Protein AF-A0A4Q4WI84-F1 (afdb_monomer)

Structure (mmCIF, N/CA/C/O backbone):
data_AF-A0A4Q4WI84-F1
#
_entry.id   AF-A0A4Q4WI84-F1
#
loop_
_atom_site.group_PDB
_atom_site.id
_atom_site.type_symbol
_atom_site.label_atom_id
_atom_site.label_alt_id
_atom_site.label_comp_id
_atom_site.label_asym_id
_atom_site.label_entity_id
_atom_site.label_seq_id
_atom_site.pdbx_PDB_ins_code
_atom_site.Cartn_x
_atom_site.Cartn_y
_atom_site.Cartn_z
_atom_site.occupancy
_atom_site.B_iso_or_equiv
_atom_site.auth_seq_id
_atom_site.auth_comp_id
_atom_site.auth_asym_id
_atom_site.auth_atom_id
_atom_site.pdbx_PDB_model_num
ATOM 1 N N . MET A 1 1 ? 31.271 8.201 22.911 1.00 42.41 1 MET A N 1
ATOM 2 C CA . MET A 1 1 ? 29.924 7.596 22.942 1.00 42.41 1 MET A CA 1
ATOM 3 C C . MET A 1 1 ? 28.947 8.709 22.610 1.00 42.41 1 MET A C 1
ATOM 5 O O . MET A 1 1 ? 28.771 9.600 23.423 1.00 42.41 1 MET A O 1
ATOM 9 N N . GLY A 1 2 ? 28.463 8.758 21.372 1.00 35.56 2 GLY A N 1
ATOM 10 C CA . GLY A 1 2 ? 27.617 9.843 20.881 1.00 35.56 2 GLY A CA 1
ATOM 11 C C . GLY A 1 2 ? 26.731 9.295 19.777 1.00 35.56 2 GLY A C 1
ATOM 12 O O . GLY A 1 2 ? 27.168 9.184 18.636 1.00 35.56 2 GLY A O 1
ATOM 13 N N . CYS A 1 3 ? 25.531 8.858 20.149 1.00 38.78 3 CYS A N 1
ATOM 14 C CA . CYS A 1 3 ? 24.507 8.454 19.200 1.00 38.78 3 CYS A CA 1
ATOM 15 C C . CYS A 1 3 ? 23.935 9.727 18.572 1.00 38.78 3 CYS A C 1
ATOM 17 O O . CYS A 1 3 ? 23.170 10.440 19.217 1.00 38.78 3 CYS A O 1
ATOM 19 N N . ASN A 1 4 ? 24.319 10.023 17.331 1.00 42.69 4 ASN A N 1
ATOM 20 C CA . ASN A 1 4 ? 23.594 10.993 16.522 1.00 42.69 4 ASN A CA 1
ATOM 21 C C . ASN A 1 4 ? 22.351 10.303 15.955 1.00 42.69 4 ASN A C 1
ATOM 23 O O . ASN A 1 4 ? 22.451 9.430 15.096 1.00 42.69 4 ASN A O 1
ATOM 27 N N . ASN A 1 5 ? 21.186 10.713 16.457 1.00 43.41 5 ASN A N 1
ATOM 28 C CA . ASN A 1 5 ? 19.886 10.476 15.843 1.00 43.41 5 ASN A CA 1
ATOM 29 C C . ASN A 1 5 ? 19.857 11.134 14.455 1.00 43.41 5 ASN A C 1
ATOM 31 O O . ASN A 1 5 ? 19.556 12.320 14.327 1.00 43.41 5 ASN A O 1
ATOM 35 N N . SER A 1 6 ? 20.138 10.372 13.403 1.00 36.16 6 SER A N 1
ATOM 36 C CA . SER A 1 6 ? 19.720 10.714 12.046 1.00 36.16 6 SER A CA 1
ATOM 37 C C . SER A 1 6 ? 18.326 10.136 11.809 1.00 36.16 6 SER A C 1
ATOM 39 O O . SER A 1 6 ? 18.168 9.007 11.354 1.00 36.16 6 SER A O 1
ATOM 41 N N . ALA A 1 7 ? 17.294 10.922 12.124 1.00 36.22 7 ALA A N 1
ATOM 42 C CA . ALA A 1 7 ? 15.935 10.687 11.646 1.00 36.22 7 ALA A CA 1
ATOM 43 C C . ALA A 1 7 ? 15.884 11.004 10.142 1.00 36.22 7 ALA A C 1
ATOM 45 O O . ALA A 1 7 ? 15.447 12.071 9.721 1.00 36.22 7 ALA A O 1
ATOM 46 N N . GLN A 1 8 ? 16.406 10.089 9.327 1.00 31.12 8 GLN A N 1
ATOM 47 C CA . GLN A 1 8 ? 16.317 10.151 7.874 1.00 31.12 8 GLN A CA 1
ATOM 48 C C . GLN A 1 8 ? 15.027 9.446 7.443 1.00 31.12 8 GLN A C 1
ATOM 50 O O . GLN A 1 8 ? 15.033 8.306 6.988 1.00 31.12 8 GLN A O 1
ATOM 55 N N . PHE A 1 9 ? 13.894 10.116 7.640 1.00 36.50 9 PHE A N 1
ATOM 56 C CA . PHE A 1 9 ? 12.615 9.661 7.106 1.00 36.50 9 PHE A CA 1
ATOM 57 C C . PHE A 1 9 ? 12.495 10.149 5.665 1.00 36.50 9 PHE A C 1
ATOM 59 O O . PHE A 1 9 ? 12.258 11.327 5.417 1.00 36.50 9 PHE A O 1
ATOM 66 N N . GLY A 1 10 ? 12.716 9.240 4.717 1.00 40.59 10 GLY A N 1
ATOM 67 C CA . GLY A 1 10 ? 12.507 9.503 3.294 1.00 40.59 10 GLY A CA 1
ATOM 68 C C . GLY A 1 10 ? 13.737 9.232 2.443 1.00 40.59 10 GLY A C 1
ATOM 69 O O . GLY A 1 10 ? 14.378 10.166 1.979 1.00 40.59 10 GLY A O 1
ATOM 70 N N . SER A 1 11 ? 14.062 7.950 2.258 1.00 39.50 11 SER A N 1
ATOM 71 C CA . SER A 1 11 ? 14.725 7.353 1.077 1.00 39.50 11 SER A CA 1
ATOM 72 C C . SER A 1 11 ? 15.027 5.878 1.364 1.00 39.50 11 SER A C 1
ATOM 74 O O . SER A 1 11 ? 16.153 5.428 1.199 1.00 39.50 11 SER A O 1
ATOM 76 N N . ASN A 1 12 ? 14.045 5.112 1.843 1.00 38.38 12 ASN A N 1
ATOM 77 C CA . ASN A 1 12 ? 14.230 3.675 2.021 1.00 38.38 12 ASN A CA 1
ATOM 78 C C . ASN A 1 12 ? 13.239 2.930 1.125 1.00 38.38 12 ASN A C 1
ATOM 80 O O . ASN A 1 12 ? 12.243 2.382 1.578 1.00 38.38 12 ASN A O 1
ATOM 84 N N . PHE A 1 13 ? 13.551 2.873 -0.173 1.00 50.84 13 PHE A N 1
ATOM 85 C CA . PHE A 1 13 ? 13.399 1.592 -0.857 1.00 50.84 13 PHE A CA 1
ATOM 86 C C . PHE A 1 13 ? 14.273 0.646 -0.045 1.00 50.84 13 PHE A C 1
ATOM 88 O O . PHE A 1 13 ? 15.485 0.827 -0.087 1.00 50.84 13 PHE A O 1
ATOM 95 N N . TYR A 1 14 ? 13.718 -0.243 0.779 1.00 43.34 14 TYR A N 1
ATOM 96 C CA . TYR A 1 14 ? 14.519 -1.148 1.610 1.00 43.34 14 TYR A CA 1
ATOM 97 C C . TYR A 1 14 ? 15.555 -1.882 0.730 1.00 43.34 14 TYR A C 1
ATOM 99 O O . TYR A 1 14 ? 15.221 -2.839 0.038 1.00 43.34 14 TYR A O 1
ATOM 107 N N . GLY A 1 15 ? 16.785 -1.354 0.667 1.00 50.47 15 GLY A N 1
ATOM 108 C CA . GLY A 1 15 ? 17.961 -1.853 -0.061 1.00 50.47 15 GLY A CA 1
ATOM 109 C C . GLY A 1 15 ? 17.843 -2.152 -1.565 1.00 50.47 15 GLY A C 1
ATOM 110 O O . GLY A 1 15 ? 18.845 -2.516 -2.177 1.00 50.47 15 GLY A O 1
ATOM 111 N N . THR A 1 16 ? 16.666 -2.053 -2.184 1.00 59.09 16 THR A N 1
ATOM 112 C CA . THR A 1 16 ? 16.427 -2.697 -3.482 1.00 59.09 16 THR A CA 1
ATOM 113 C C . THR A 1 16 ? 16.638 -1.705 -4.619 1.00 59.09 16 THR A C 1
ATOM 115 O O . THR A 1 16 ? 15.785 -0.873 -4.924 1.00 59.09 16 THR A O 1
ATOM 118 N N . SER A 1 17 ? 17.809 -1.784 -5.251 1.00 70.56 17 SER A N 1
ATOM 119 C CA . SER A 1 17 ? 18.124 -0.978 -6.431 1.00 70.56 17 SER A CA 1
ATOM 120 C C . SER A 1 17 ? 17.199 -1.333 -7.603 1.00 70.56 17 SER A C 1
ATOM 122 O O . SER A 1 17 ? 16.725 -2.465 -7.713 1.00 70.56 17 SER A O 1
ATOM 124 N N . LYS A 1 18 ? 16.999 -0.399 -8.545 1.00 73.31 18 LYS A N 1
ATOM 125 C CA . LYS A 1 18 ? 16.284 -0.688 -9.805 1.00 73.31 18 LYS A CA 1
ATOM 126 C C . LYS A 1 18 ? 16.870 -1.908 -10.529 1.00 73.31 18 LYS A C 1
ATOM 128 O O . LYS A 1 18 ? 16.127 -2.676 -11.130 1.00 73.31 18 LYS A O 1
ATOM 133 N N . ALA A 1 19 ? 18.188 -2.100 -10.427 1.00 76.00 19 ALA A N 1
ATOM 134 C CA . ALA A 1 19 ? 18.880 -3.256 -10.983 1.00 76.00 19 ALA A CA 1
ATOM 135 C C . ALA A 1 19 ? 18.458 -4.563 -10.298 1.00 76.00 19 ALA A C 1
ATOM 137 O O . ALA A 1 19 ? 18.212 -5.548 -10.981 1.00 76.00 19 ALA A O 1
ATOM 138 N N . THR A 1 20 ? 18.292 -4.561 -8.974 1.00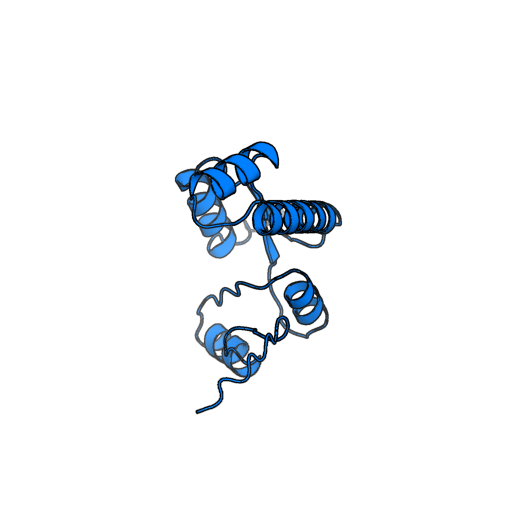 80.75 20 THR A N 1
ATOM 139 C CA . THR A 1 20 ? 17.798 -5.721 -8.220 1.00 80.75 20 THR A CA 1
ATOM 140 C C . THR A 1 20 ? 16.355 -6.056 -8.592 1.00 80.75 20 THR A C 1
ATOM 142 O O . THR A 1 20 ? 16.042 -7.227 -8.783 1.00 80.75 20 THR A O 1
ATOM 145 N N . ILE A 1 21 ? 15.488 -5.048 -8.752 1.00 81.25 21 ILE A N 1
ATOM 146 C CA . ILE A 1 21 ? 14.107 -5.255 -9.221 1.00 81.25 21 ILE A CA 1
ATOM 147 C C . ILE A 1 21 ? 14.130 -5.911 -10.604 1.00 81.25 21 ILE A C 1
ATOM 149 O O . ILE A 1 21 ? 13.534 -6.968 -10.791 1.00 81.25 21 ILE A O 1
ATOM 153 N N . ALA A 1 22 ? 14.876 -5.332 -11.549 1.00 79.50 22 ALA A N 1
ATOM 154 C CA . ALA A 1 22 ? 14.991 -5.857 -12.907 1.00 79.50 22 ALA A CA 1
ATOM 155 C C . ALA A 1 22 ? 15.565 -7.283 -12.937 1.00 79.50 22 ALA A C 1
ATOM 157 O O . ALA A 1 22 ? 15.064 -8.134 -13.665 1.00 79.50 22 ALA A O 1
ATOM 158 N N . GLU A 1 23 ? 16.579 -7.565 -12.119 1.00 83.19 23 GLU A N 1
ATOM 159 C CA . GLU A 1 23 ? 17.193 -8.887 -12.018 1.00 83.19 23 GLU A CA 1
ATOM 160 C C . GLU A 1 23 ? 16.217 -9.938 -11.475 1.00 83.19 23 GLU A C 1
ATOM 162 O O . GLU A 1 23 ? 16.121 -11.032 -12.030 1.00 83.19 23 GLU A O 1
ATOM 167 N N . GLN 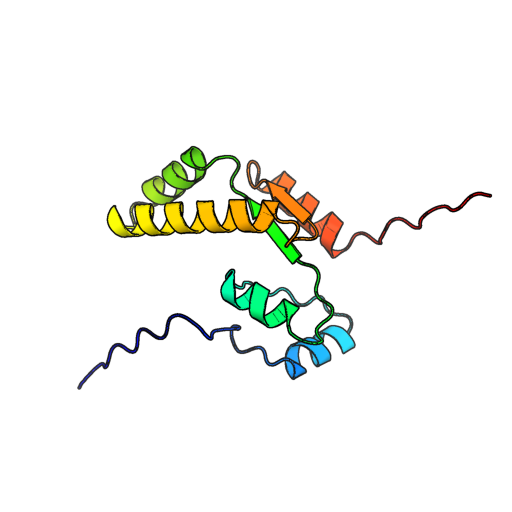A 1 24 ? 15.491 -9.639 -10.393 1.00 83.94 24 GLN A N 1
ATOM 168 C CA . GLN A 1 24 ? 14.530 -10.590 -9.829 1.00 83.94 24 GLN A CA 1
ATOM 169 C C . GLN A 1 24 ? 13.341 -10.809 -10.772 1.00 83.94 24 GLN A C 1
ATOM 171 O O . GLN A 1 24 ? 12.941 -11.958 -10.972 1.00 83.94 24 GLN A O 1
ATOM 176 N N . SER A 1 25 ? 12.847 -9.750 -11.419 1.00 80.75 25 SER A N 1
ATOM 177 C CA . SER A 1 25 ? 11.807 -9.862 -12.446 1.00 80.75 25 SER A CA 1
ATOM 178 C C . SER A 1 25 ? 12.274 -10.700 -13.640 1.00 80.75 25 SER A C 1
ATOM 180 O O . SER A 1 25 ? 11.540 -11.571 -14.100 1.00 80.75 25 SER A O 1
ATOM 182 N N . ALA A 1 26 ? 13.523 -10.532 -14.095 1.00 83.25 26 ALA A N 1
ATOM 183 C CA . ALA A 1 26 ? 14.107 -11.343 -15.169 1.00 83.25 26 ALA A CA 1
ATOM 184 C C . ALA A 1 26 ? 14.248 -12.831 -14.797 1.00 83.25 26 ALA A C 1
ATOM 186 O O . ALA A 1 26 ? 14.274 -13.692 -15.673 1.00 83.25 26 ALA A O 1
ATOM 187 N N . ARG A 1 27 ? 14.299 -13.154 -13.499 1.00 87.50 27 ARG A N 1
ATOM 188 C CA . ARG A 1 27 ? 14.275 -14.532 -12.978 1.00 87.50 27 ARG A CA 1
ATOM 189 C C . ARG A 1 27 ? 12.852 -15.092 -12.821 1.00 87.50 27 ARG A C 1
ATOM 191 O O . ARG A 1 27 ? 12.691 -16.144 -12.205 1.00 87.50 27 ARG A O 1
ATOM 198 N N . GLY A 1 28 ? 11.831 -14.396 -13.328 1.00 82.81 28 GLY A N 1
ATOM 199 C CA . GLY A 1 28 ? 10.427 -14.809 -13.250 1.00 82.81 28 GLY A CA 1
ATOM 200 C C . GLY A 1 28 ? 9.821 -14.699 -11.848 1.00 82.81 28 GLY A C 1
ATOM 201 O O . GLY A 1 28 ? 8.833 -15.367 -11.557 1.00 82.81 28 GLY A O 1
ATOM 202 N N . ARG A 1 29 ? 10.422 -13.902 -10.954 1.00 82.50 29 ARG A N 1
ATOM 203 C CA . ARG A 1 29 ? 9.921 -13.694 -9.588 1.00 82.50 29 ARG A CA 1
ATOM 204 C C . ARG A 1 29 ? 9.085 -12.424 -9.513 1.00 82.50 29 ARG A C 1
ATOM 206 O O . ARG A 1 29 ? 9.405 -11.425 -10.151 1.00 82.50 29 ARG A O 1
ATOM 213 N N . VAL A 1 30 ? 8.061 -12.447 -8.666 1.00 82.31 30 VAL A N 1
ATOM 214 C CA . VAL A 1 30 ? 7.291 -11.250 -8.322 1.00 82.31 30 VAL A CA 1
ATOM 215 C C . VAL A 1 30 ? 8.045 -10.465 -7.250 1.00 82.31 30 VAL A C 1
ATOM 217 O O . VAL A 1 30 ? 8.367 -11.004 -6.191 1.00 82.31 30 VAL A O 1
ATOM 220 N N . VAL A 1 31 ? 8.328 -9.192 -7.524 1.00 84.19 31 VAL A N 1
ATOM 221 C CA . VAL A 1 31 ? 8.934 -8.267 -6.559 1.00 84.19 31 VAL A CA 1
ATOM 222 C C . VAL A 1 31 ? 7.830 -7.430 -5.924 1.00 84.19 31 VAL A C 1
ATOM 224 O O . VAL A 1 31 ? 7.121 -6.712 -6.623 1.00 84.19 31 VAL A O 1
ATOM 227 N N . VAL A 1 32 ? 7.701 -7.511 -4.601 1.00 84.50 32 VAL A N 1
ATOM 228 C CA . VAL A 1 32 ? 6.762 -6.694 -3.822 1.00 84.50 32 VAL A CA 1
ATOM 229 C C . VAL A 1 32 ? 7.542 -5.580 -3.133 1.00 84.50 32 VAL A C 1
ATOM 231 O O . VAL A 1 32 ? 8.552 -5.838 -2.479 1.00 84.50 32 VAL A O 1
ATOM 234 N N . LEU A 1 33 ? 7.081 -4.342 -3.300 1.00 82.69 33 LEU A N 1
ATOM 235 C CA . LEU A 1 33 ? 7.669 -3.157 -2.684 1.00 82.69 33 LEU A CA 1
ATOM 236 C C . LEU A 1 33 ? 6.670 -2.574 -1.686 1.00 82.69 33 LEU A C 1
ATOM 238 O O . LEU A 1 33 ? 5.596 -2.132 -2.084 1.00 82.69 33 LEU A O 1
ATOM 242 N N . ASP A 1 34 ? 7.044 -2.552 -0.409 1.00 82.25 34 ASP A N 1
ATOM 243 C CA . ASP A 1 34 ? 6.329 -1.799 0.621 1.00 82.25 34 ASP A CA 1
ATOM 244 C C . ASP A 1 34 ? 6.908 -0.379 0.667 1.00 82.25 34 ASP A C 1
ATOM 246 O O . ASP A 1 34 ? 8.036 -0.165 1.123 1.00 82.25 34 ASP A O 1
ATOM 250 N N . ILE A 1 35 ? 6.192 0.569 0.061 1.00 76.19 35 ILE A N 1
ATOM 251 C CA . ILE A 1 35 ? 6.630 1.956 -0.108 1.00 76.19 35 ILE A CA 1
ATOM 252 C C . ILE A 1 35 ? 5.505 2.932 0.225 1.00 76.19 35 ILE A C 1
ATOM 254 O O . ILE A 1 35 ? 4.345 2.739 -0.123 1.00 76.19 35 ILE A O 1
ATOM 258 N N . GLU A 1 36 ? 5.888 4.039 0.845 1.00 75.88 36 GLU A N 1
ATOM 259 C CA . GLU A 1 36 ? 4.996 5.146 1.177 1.00 75.88 36 GLU A CA 1
ATOM 260 C C . GLU A 1 36 ? 4.591 5.969 -0.070 1.00 75.88 36 GLU A C 1
ATOM 262 O O . GLU A 1 36 ? 5.209 5.840 -1.131 1.00 75.88 36 GLU A O 1
ATOM 267 N N . MET A 1 37 ? 3.625 6.895 0.055 1.00 75.25 37 MET A N 1
ATOM 268 C CA . MET A 1 37 ? 3.155 7.754 -1.058 1.00 75.25 37 MET A CA 1
ATOM 269 C C . MET A 1 37 ? 4.276 8.432 -1.858 1.00 75.25 37 MET A C 1
ATOM 271 O O . MET A 1 37 ? 4.251 8.447 -3.090 1.00 75.25 37 MET A O 1
ATOM 275 N N . GLU A 1 38 ? 5.284 8.989 -1.184 1.00 75.69 38 GLU A N 1
ATOM 276 C CA . GLU A 1 38 ? 6.417 9.630 -1.863 1.00 75.69 38 GLU 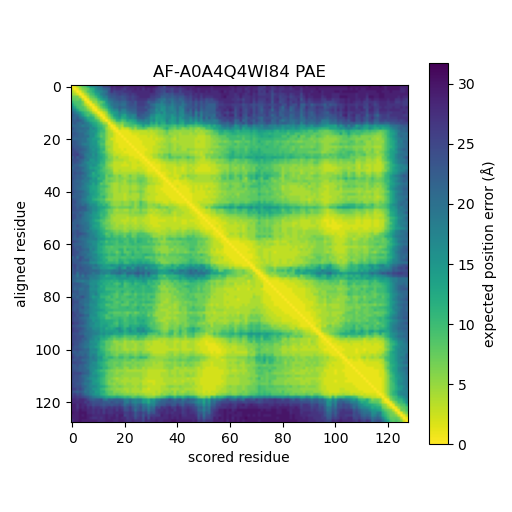A CA 1
ATOM 277 C C . GLU A 1 38 ? 7.279 8.620 -2.632 1.00 75.69 38 GLU A C 1
ATOM 279 O O . GLU A 1 38 ? 7.812 8.938 -3.699 1.00 75.69 38 GLU A O 1
ATOM 284 N N . GLY A 1 39 ? 7.371 7.383 -2.141 1.00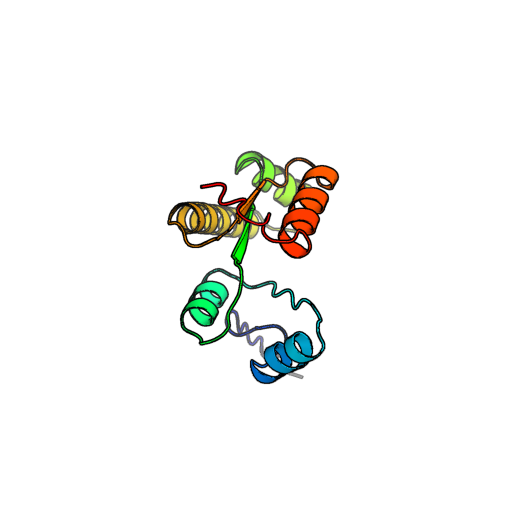 77.88 39 GLY A N 1
ATOM 285 C CA . GLY A 1 39 ? 7.978 6.270 -2.863 1.00 77.88 39 GLY A CA 1
ATOM 286 C C . GLY A 1 39 ? 7.170 5.904 -4.107 1.00 77.88 39 GLY A C 1
ATOM 287 O O . GLY A 1 39 ? 7.744 5.789 -5.189 1.00 77.88 39 GLY A O 1
ATOM 288 N N . VAL A 1 40 ? 5.839 5.818 -4.000 1.00 79.31 40 VAL A N 1
ATOM 289 C CA . VAL A 1 40 ? 4.944 5.556 -5.144 1.00 79.31 40 VAL A CA 1
ATOM 290 C C . VAL A 1 40 ? 5.141 6.603 -6.238 1.00 79.31 40 VAL A C 1
ATOM 292 O O . VAL A 1 40 ? 5.352 6.254 -7.401 1.00 79.31 40 VAL A O 1
ATOM 295 N N . LYS A 1 41 ? 5.160 7.891 -5.872 1.00 80.69 41 LYS A N 1
ATOM 296 C CA . LYS A 1 41 ? 5.418 8.992 -6.814 1.00 80.69 41 LYS A CA 1
ATOM 297 C C . LYS A 1 41 ? 6.787 8.859 -7.492 1.00 80.69 41 LYS A C 1
ATOM 299 O O . LYS A 1 41 ? 6.909 9.160 -8.678 1.00 80.69 41 LYS A O 1
ATOM 304 N N . GLN A 1 42 ? 7.818 8.409 -6.775 1.00 80.81 42 GLN A N 1
ATOM 305 C CA . GLN A 1 42 ? 9.147 8.170 -7.349 1.00 80.81 42 GLN A CA 1
ATOM 306 C C . GLN A 1 42 ? 9.168 6.990 -8.327 1.00 80.81 42 GLN A C 1
ATOM 308 O O . GLN A 1 42 ? 9.760 7.118 -9.399 1.00 80.81 42 GLN A O 1
ATOM 313 N N . VAL A 1 43 ? 8.512 5.871 -7.999 1.00 82.81 43 VAL A N 1
ATOM 314 C CA . VAL A 1 43 ? 8.426 4.712 -8.904 1.00 82.81 43 VAL A CA 1
ATOM 315 C C . VAL A 1 43 ? 7.624 5.065 -10.152 1.00 82.81 43 VAL A C 1
ATOM 317 O O . VAL A 1 43 ? 8.079 4.750 -11.246 1.00 82.81 43 VAL A O 1
ATOM 320 N N . LYS A 1 44 ? 6.511 5.800 -10.024 1.00 80.56 44 LYS A N 1
ATOM 321 C CA . LYS A 1 44 ? 5.706 6.249 -11.177 1.00 80.56 44 LYS A CA 1
ATOM 322 C C . LYS A 1 44 ? 6.474 7.167 -12.133 1.00 80.56 44 LYS A C 1
ATOM 324 O O . LYS A 1 44 ? 6.185 7.187 -13.320 1.00 80.56 44 LYS A O 1
ATOM 329 N N . ARG A 1 45 ? 7.456 7.929 -11.634 1.00 82.81 45 ARG A N 1
ATOM 330 C CA . ARG A 1 45 ? 8.375 8.733 -12.468 1.00 82.81 45 ARG A CA 1
ATOM 331 C C . ARG A 1 45 ? 9.530 7.919 -13.059 1.00 82.81 45 ARG A C 1
ATOM 333 O O . ARG A 1 45 ? 10.347 8.464 -13.797 1.00 82.81 45 ARG A O 1
ATOM 340 N N . SER A 1 46 ? 9.664 6.651 -12.684 1.00 79.69 46 SER A N 1
ATOM 341 C CA . SER A 1 46 ? 10.704 5.758 -13.183 1.00 79.69 46 SER A CA 1
ATOM 342 C C . SER A 1 46 ? 10.205 4.925 -14.365 1.00 79.69 46 SER A C 1
ATOM 344 O O . SER A 1 46 ? 9.019 4.890 -14.657 1.00 79.69 46 SER A O 1
ATOM 346 N N . SER A 1 47 ? 11.119 4.226 -15.034 1.00 77.81 47 SER A N 1
ATOM 347 C CA . SER A 1 47 ? 10.809 3.300 -16.128 1.00 77.81 47 SER A CA 1
ATOM 348 C C . SER A 1 47 ? 10.447 1.886 -15.652 1.00 77.81 47 SER A C 1
ATOM 350 O O . SER A 1 47 ? 10.561 0.941 -16.428 1.00 77.81 47 SER A O 1
ATOM 352 N N . ILE A 1 48 ? 10.133 1.705 -14.365 1.00 79.81 48 ILE A N 1
ATOM 353 C CA . ILE A 1 48 ? 9.728 0.403 -13.831 1.00 79.81 48 ILE A CA 1
ATOM 354 C C . ILE A 1 48 ? 8.253 0.212 -14.157 1.00 79.81 48 ILE A C 1
ATOM 356 O O 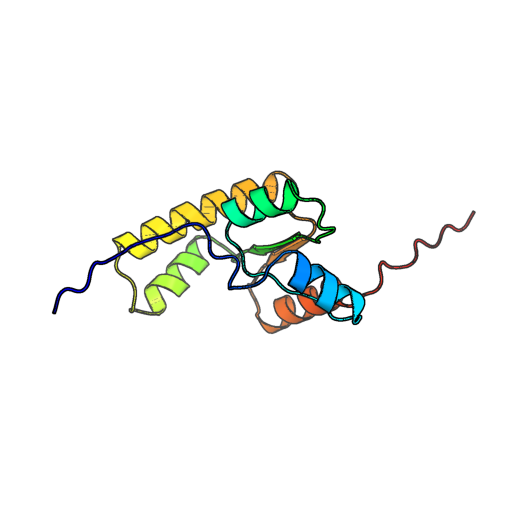. ILE A 1 48 ? 7.416 0.978 -13.684 1.00 79.81 48 ILE A O 1
ATOM 360 N N . ASP A 1 49 ? 7.958 -0.830 -14.925 1.00 81.94 49 ASP A N 1
ATOM 361 C CA . ASP A 1 49 ? 6.595 -1.312 -15.103 1.00 81.94 49 ASP A CA 1
ATOM 362 C C . ASP A 1 49 ? 6.148 -2.003 -13.807 1.00 81.94 49 ASP A C 1
ATOM 364 O O . ASP A 1 49 ? 6.595 -3.104 -13.474 1.00 81.94 49 ASP A O 1
ATOM 368 N N . ALA A 1 50 ? 5.365 -1.283 -13.007 1.00 85.19 50 ALA A N 1
ATOM 369 C CA . ALA A 1 50 ? 4.898 -1.711 -11.700 1.00 85.19 50 ALA A CA 1
ATOM 370 C C . ALA A 1 50 ? 3.383 -1.577 -11.629 1.00 85.19 50 ALA A C 1
ATOM 372 O O . ALA A 1 50 ? 2.813 -0.580 -12.070 1.00 85.19 50 ALA A O 1
ATOM 373 N N . ARG A 1 51 ? 2.754 -2.564 -10.992 1.00 87.94 51 ARG A N 1
ATOM 374 C CA . ARG A 1 51 ? 1.348 -2.496 -10.612 1.00 87.94 51 ARG A CA 1
ATOM 375 C C . ARG A 1 51 ? 1.240 -1.977 -9.182 1.00 87.94 51 ARG A C 1
ATOM 377 O O . ARG A 1 51 ? 2.000 -2.393 -8.307 1.00 87.94 51 ARG A O 1
ATOM 384 N N . TYR A 1 52 ? 0.287 -1.093 -8.942 1.00 87.00 52 TYR A N 1
ATOM 385 C CA . TYR A 1 52 ? 0.083 -0.403 -7.679 1.00 87.00 52 TYR A CA 1
ATOM 386 C C . TYR A 1 52 ? -1.194 -0.905 -7.015 1.00 87.00 52 TYR A C 1
ATOM 388 O O . TYR A 1 52 ? -2.293 -0.706 -7.529 1.00 87.00 52 TYR A O 1
ATOM 396 N N . VAL A 1 53 ? -1.046 -1.518 -5.843 1.00 87.81 53 VAL A N 1
ATOM 397 C CA . VAL A 1 53 ? -2.165 -1.946 -5.001 1.00 87.81 53 VAL A CA 1
ATOM 398 C C . VAL A 1 53 ? -2.190 -1.123 -3.720 1.00 87.81 53 VAL A C 1
ATOM 400 O O . VAL A 1 53 ? -1.155 -0.924 -3.087 1.00 87.81 53 VAL A O 1
ATOM 403 N N . PHE A 1 54 ? -3.369 -0.636 -3.347 1.00 86.88 54 PHE A N 1
ATOM 404 C CA . PHE A 1 54 ? -3.592 0.048 -2.080 1.00 86.88 54 PHE A CA 1
ATOM 405 C C . PHE A 1 54 ? -4.427 -0.823 -1.148 1.00 86.88 54 PHE A C 1
ATOM 407 O O . PHE A 1 54 ? -5.531 -1.239 -1.502 1.00 86.88 54 PHE A O 1
ATOM 414 N N . ILE A 1 55 ? -3.900 -1.088 0.046 1.00 86.31 55 ILE A N 1
ATOM 415 C CA . ILE A 1 55 ? -4.594 -1.852 1.083 1.00 86.31 55 ILE A CA 1
ATOM 416 C C . ILE A 1 55 ? -5.280 -0.862 2.024 1.00 86.31 55 ILE A C 1
ATOM 418 O O . ILE A 1 55 ? -4.663 -0.314 2.936 1.00 86.31 55 ILE A O 1
ATOM 422 N N . ALA A 1 56 ? -6.562 -0.611 1.779 1.00 85.50 56 ALA A N 1
ATOM 423 C CA . ALA A 1 56 ? -7.359 0.327 2.553 1.00 85.50 56 ALA A CA 1
ATOM 424 C C . ALA A 1 56 ? -7.869 -0.325 3.851 1.00 85.50 56 ALA A C 1
ATOM 426 O O . ALA A 1 56 ? -8.305 -1.476 3.822 1.00 85.50 56 ALA A O 1
ATOM 427 N N . PRO A 1 57 ? -7.894 0.382 4.993 1.00 83.44 57 PRO A N 1
ATOM 428 C CA . PRO A 1 57 ? -8.714 -0.045 6.122 1.00 83.44 57 PRO A CA 1
ATOM 429 C C . PRO A 1 57 ? -10.211 0.046 5.754 1.00 83.44 57 PRO A C 1
ATOM 431 O O . PRO A 1 57 ? -10.575 0.853 4.895 1.00 83.44 57 PRO A O 1
ATOM 434 N N . PRO A 1 58 ? -11.099 -0.723 6.409 1.00 82.69 58 PRO A N 1
ATOM 435 C CA . PRO A 1 58 ? -12.540 -0.655 6.142 1.00 82.69 58 PRO A CA 1
ATOM 436 C C . PRO A 1 58 ? -13.143 0.701 6.523 1.00 82.69 58 PRO A C 1
ATOM 438 O O . PRO A 1 58 ? -14.066 1.178 5.868 1.00 82.69 58 PRO A O 1
ATOM 441 N N . SER A 1 59 ? -12.595 1.357 7.548 1.00 83.12 59 SER A N 1
ATOM 442 C CA . SER A 1 59 ? -12.931 2.731 7.914 1.00 83.12 59 SER A CA 1
ATOM 443 C C . SER A 1 59 ? -11.782 3.396 8.677 1.00 83.12 59 SER A C 1
ATOM 445 O O . SER A 1 59 ? -10.907 2.724 9.232 1.00 83.12 59 SER A O 1
ATOM 447 N N . ALA A 1 60 ? -11.789 4.732 8.723 1.00 80.75 60 ALA A N 1
ATOM 448 C CA . ALA A 1 60 ? -10.850 5.498 9.545 1.00 80.75 60 ALA A CA 1
ATOM 449 C C . ALA A 1 60 ? -11.021 5.186 11.044 1.00 80.75 60 ALA A C 1
ATOM 451 O O . ALA A 1 60 ? -10.035 5.078 11.769 1.00 80.75 60 ALA A O 1
ATOM 452 N N . GLU A 1 61 ? -12.261 4.964 11.486 1.00 84.12 61 GLU A N 1
ATOM 453 C CA . GLU A 1 61 ? -12.598 4.582 12.863 1.00 84.12 61 GLU A CA 1
ATOM 454 C C . GLU A 1 61 ? -12.014 3.211 13.229 1.00 84.12 61 GLU A C 1
ATOM 456 O O . GLU A 1 61 ? -11.458 3.031 14.313 1.00 84.12 61 GLU A O 1
ATOM 461 N N . GLU A 1 62 ? -12.082 2.243 12.311 1.00 84.00 62 GLU A N 1
ATOM 462 C CA . GLU A 1 62 ? -11.488 0.922 12.511 1.00 84.00 62 GLU A CA 1
ATOM 463 C C . GLU A 1 62 ? -9.962 1.005 12.586 1.00 84.00 62 GLU A C 1
ATOM 465 O O . GLU A 1 62 ? -9.340 0.367 13.440 1.00 84.00 62 GLU A O 1
ATOM 470 N N . LEU A 1 63 ? -9.350 1.809 11.711 1.00 82.56 63 LEU A N 1
ATOM 471 C CA . LEU A 1 63 ? -7.915 2.057 11.751 1.00 82.56 63 LEU A CA 1
ATOM 472 C C . LEU A 1 63 ? -7.512 2.662 13.101 1.00 82.56 63 LEU A C 1
ATOM 474 O O . LEU A 1 63 ? -6.594 2.153 13.742 1.00 82.56 63 LEU A O 1
ATOM 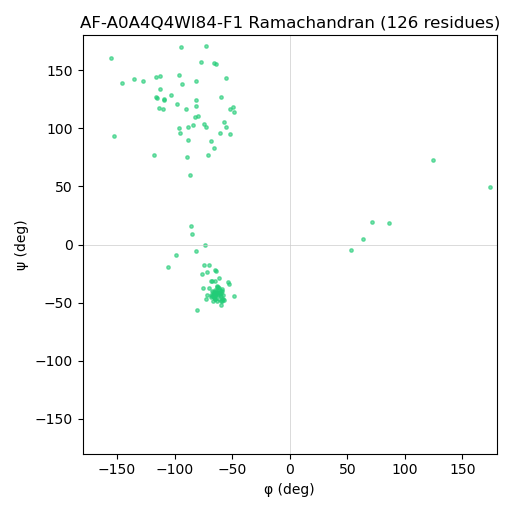478 N N . GLU A 1 64 ? -8.223 3.688 13.566 1.00 84.69 64 GLU A N 1
ATOM 479 C CA . GLU A 1 64 ? -7.985 4.314 14.867 1.00 84.69 64 GLU A CA 1
ATOM 480 C C . GLU A 1 64 ? -8.098 3.299 16.007 1.00 84.69 64 GLU A C 1
ATOM 482 O O . GLU A 1 64 ? -7.197 3.203 16.846 1.00 84.69 64 GLU A O 1
ATOM 487 N N . ARG A 1 65 ? -9.156 2.482 16.006 1.00 86.25 65 ARG A N 1
ATOM 488 C CA . ARG A 1 65 ? -9.357 1.425 17.001 1.00 86.25 65 ARG A CA 1
ATOM 489 C C . ARG A 1 65 ? -8.192 0.436 17.017 1.00 86.25 65 ARG A C 1
ATOM 491 O O . ARG A 1 65 ? -7.721 0.075 18.095 1.00 86.25 65 ARG A O 1
ATOM 498 N N . ARG A 1 66 ? -7.699 0.012 15.847 1.00 83.38 66 ARG A N 1
ATOM 499 C CA . ARG A 1 66 ? -6.558 -0.915 15.719 1.00 83.38 66 ARG A CA 1
ATOM 500 C C . ARG A 1 66 ? -5.247 -0.292 16.203 1.00 83.38 66 ARG A C 1
ATOM 502 O O . ARG A 1 66 ? -4.475 -0.984 16.863 1.00 83.38 66 ARG A O 1
ATOM 509 N N . LEU A 1 67 ? -4.993 0.983 15.904 1.00 81.94 67 LEU A N 1
ATOM 510 C CA . LEU A 1 67 ? -3.791 1.696 16.357 1.00 81.94 67 LEU A CA 1
ATOM 511 C C . LEU A 1 67 ? -3.797 1.869 17.882 1.00 81.94 67 LEU A C 1
ATOM 513 O O . LEU A 1 67 ? -2.841 1.492 18.558 1.00 81.94 67 LEU A O 1
ATOM 517 N N . ARG A 1 68 ? -4.919 2.336 18.441 1.00 83.56 68 ARG A N 1
ATOM 518 C CA . ARG A 1 68 ? -5.097 2.509 19.891 1.00 83.56 68 ARG A CA 1
ATOM 519 C C . ARG A 1 68 ? -5.069 1.181 20.646 1.00 83.56 68 ARG A C 1
ATOM 521 O O . ARG A 1 68 ? -4.471 1.096 21.714 1.00 83.56 68 ARG A O 1
ATOM 528 N N . GLY A 1 69 ? -5.664 0.130 20.079 1.00 82.31 69 GLY A N 1
ATOM 529 C CA . GLY A 1 69 ? -5.718 -1.202 20.683 1.00 82.31 69 GLY A CA 1
ATOM 530 C C . GLY A 1 69 ? -4.352 -1.876 20.843 1.00 82.31 69 GLY A C 1
ATOM 531 O O . GLY A 1 69 ? -4.205 -2.745 21.698 1.00 82.31 69 GLY A O 1
ATOM 532 N N . ARG A 1 70 ? -3.335 -1.464 20.071 1.00 79.00 70 ARG A N 1
ATOM 533 C CA . ARG A 1 70 ? -1.961 -1.967 20.233 1.00 79.00 70 ARG A CA 1
ATOM 534 C C . ARG A 1 70 ? -1.286 -1.435 21.496 1.00 79.00 70 ARG A C 1
ATOM 536 O O . ARG A 1 70 ? -0.355 -2.068 21.974 1.00 79.00 70 ARG A O 1
ATOM 543 N N . GLY A 1 71 ? -1.729 -0.293 22.030 1.00 73.25 71 GLY A N 1
ATOM 544 C CA . GLY A 1 71 ? -1.200 0.301 23.265 1.00 73.25 71 GLY A CA 1
ATOM 545 C C . GLY A 1 71 ? 0.275 0.727 23.215 1.00 73.25 71 GLY A C 1
ATOM 546 O O . GLY A 1 71 ? 0.824 1.139 24.231 1.00 73.25 71 GLY A O 1
ATOM 547 N N . THR A 1 72 ? 0.931 0.623 22.057 1.00 75.69 72 THR A N 1
ATOM 548 C CA . THR A 1 72 ? 2.362 0.916 21.872 1.00 75.69 72 THR A CA 1
ATOM 549 C C . THR A 1 72 ? 2.634 2.307 21.302 1.00 75.69 72 THR A C 1
ATOM 551 O O . THR A 1 72 ? 3.791 2.712 21.229 1.00 75.69 72 THR A O 1
ATOM 554 N N . GLU A 1 73 ? 1.602 3.027 20.859 1.00 77.00 73 GLU A N 1
ATOM 555 C CA . GLU A 1 73 ? 1.723 4.331 20.196 1.00 77.00 73 GLU A CA 1
ATOM 556 C C . GLU A 1 73 ? 1.129 5.450 21.064 1.00 77.00 73 GLU A C 1
ATOM 558 O O . GLU A 1 73 ? 0.147 5.250 21.777 1.00 77.00 73 GLU A O 1
ATOM 563 N N . SER A 1 74 ? 1.733 6.641 21.018 1.00 84.69 74 SER A N 1
ATOM 564 C CA . SER A 1 74 ? 1.222 7.830 21.708 1.00 84.69 74 SER A CA 1
ATOM 565 C C . SER A 1 74 ? 0.034 8.448 20.960 1.00 84.69 74 SER A C 1
ATOM 567 O O . SER A 1 74 ? -0.082 8.312 19.742 1.00 84.69 74 SER A O 1
ATOM 569 N N . GLU A 1 75 ? -0.808 9.216 21.657 1.00 83.88 75 GLU A N 1
ATOM 570 C CA . GLU A 1 75 ? -1.934 9.958 21.051 1.00 83.88 75 G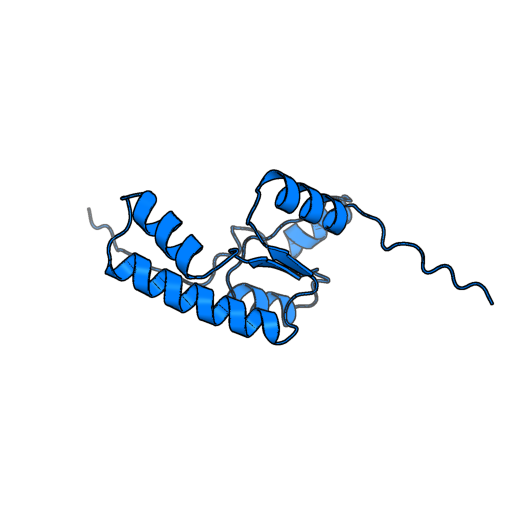LU A CA 1
ATOM 571 C C . GLU A 1 75 ? -1.526 10.863 19.880 1.00 83.88 75 GLU A C 1
ATOM 573 O O . GLU A 1 75 ? -2.298 11.116 18.955 1.00 83.88 75 GLU A O 1
ATOM 578 N N . GLU A 1 76 ? -0.316 11.411 19.928 1.00 84.62 76 GLU A N 1
ATOM 579 C CA . GLU A 1 76 ? 0.234 12.228 18.848 1.00 84.62 76 GLU A CA 1
ATOM 580 C C . GLU A 1 76 ? 0.599 11.374 17.628 1.00 84.62 76 GLU A C 1
ATOM 582 O O . GLU A 1 76 ? 0.234 11.717 16.504 1.00 84.62 76 GLU A O 1
ATOM 587 N N . SER A 1 77 ? 1.236 10.221 17.852 1.00 81.56 77 SER A N 1
ATOM 588 C CA . SER A 1 77 ? 1.594 9.276 16.792 1.00 81.56 77 SER A CA 1
ATOM 589 C C . SER A 1 77 ? 0.356 8.695 16.102 1.00 81.56 77 SER A C 1
ATOM 591 O O . SER A 1 77 ? 0.310 8.656 14.873 1.00 81.56 77 S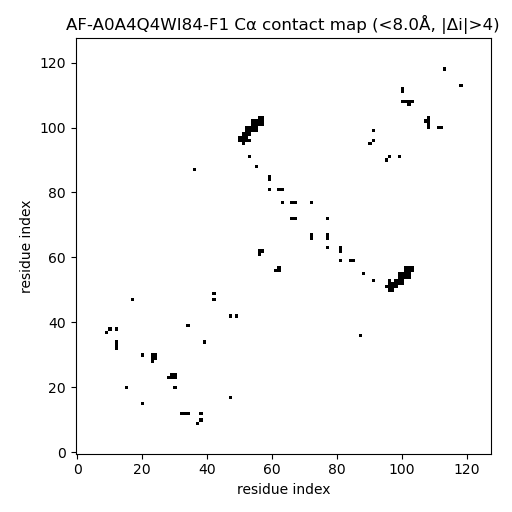ER A O 1
ATOM 593 N N . VAL A 1 78 ? -0.683 8.344 16.870 1.00 83.69 78 VAL A N 1
ATOM 594 C CA . VAL A 1 78 ? -1.966 7.866 16.331 1.00 83.69 78 VAL A CA 1
ATOM 595 C C . VAL A 1 78 ? -2.607 8.923 15.431 1.00 83.69 78 VAL A C 1
ATOM 597 O O . VAL A 1 78 ? -2.980 8.617 14.300 1.00 83.69 78 VAL A O 1
ATOM 600 N N . ARG A 1 79 ? -2.685 10.184 15.881 1.00 84.94 79 ARG A N 1
ATOM 601 C CA . ARG A 1 79 ? -3.263 11.280 15.083 1.00 84.94 79 ARG A CA 1
ATOM 602 C C . ARG A 1 79 ? -2.494 11.536 13.790 1.00 84.94 79 ARG A C 1
ATOM 604 O O . ARG A 1 79 ? -3.120 11.689 12.745 1.00 84.94 79 ARG A O 1
ATOM 611 N N . LEU A 1 80 ? -1.161 11.536 13.842 1.00 84.31 80 LEU A N 1
ATOM 612 C CA . LEU A 1 80 ? -0.328 11.702 12.648 1.00 84.31 80 LEU A CA 1
ATOM 613 C C . LEU A 1 80 ? -0.565 10.568 11.641 1.00 84.31 80 LEU A C 1
ATOM 615 O O . LEU A 1 80 ? -0.673 10.803 10.439 1.00 84.31 80 LEU A O 1
ATOM 619 N N . ARG A 1 81 ? -0.689 9.334 12.135 1.00 82.44 81 ARG A N 1
ATOM 620 C CA . ARG A 1 81 ? -0.906 8.147 11.306 1.00 82.44 81 ARG A CA 1
ATOM 621 C C . ARG A 1 81 ? -2.297 8.124 10.675 1.00 82.44 81 ARG A C 1
ATOM 623 O O . ARG A 1 81 ? -2.420 7.750 9.514 1.00 82.44 81 ARG A O 1
ATOM 630 N N . LEU A 1 82 ? -3.321 8.578 11.400 1.00 83.12 82 LEU A N 1
ATOM 631 C CA . LEU A 1 82 ? -4.674 8.757 10.867 1.00 83.12 82 LEU A CA 1
ATOM 632 C C . LEU A 1 82 ? -4.740 9.861 9.810 1.00 83.12 82 LEU A C 1
ATOM 634 O O . LEU A 1 82 ? -5.358 9.660 8.768 1.00 83.12 82 LEU A O 1
ATOM 638 N N . ALA A 1 83 ? -4.079 10.998 10.044 1.00 84.75 83 ALA A N 1
ATOM 639 C CA . ALA A 1 83 ? -3.992 12.071 9.055 1.00 84.75 83 ALA A CA 1
ATOM 640 C C . ALA A 1 83 ? -3.340 11.566 7.759 1.00 84.75 83 ALA A C 1
ATOM 642 O O . ALA A 1 83 ? -3.905 11.717 6.680 1.00 84.75 83 ALA A O 1
ATOM 643 N N . ARG A 1 84 ? -2.216 10.853 7.886 1.00 81.56 84 ARG A N 1
ATOM 644 C CA . ARG A 1 84 ? -1.518 10.234 6.756 1.00 81.56 84 ARG A CA 1
ATOM 645 C C . ARG A 1 84 ? -2.377 9.205 6.017 1.00 81.56 84 ARG A C 1
ATOM 647 O O . ARG A 1 84 ? -2.400 9.205 4.793 1.00 81.56 84 ARG A O 1
ATOM 654 N N . ALA A 1 85 ? -3.100 8.351 6.740 1.00 79.69 85 ALA A N 1
ATOM 655 C CA . ALA A 1 85 ? -3.988 7.365 6.129 1.00 79.69 85 ALA A CA 1
ATOM 656 C C . ALA A 1 85 ? -5.136 8.022 5.343 1.00 79.69 85 ALA A C 1
ATOM 658 O O . ALA A 1 85 ? -5.525 7.517 4.293 1.00 79.69 85 ALA A O 1
ATOM 659 N N . ASN A 1 86 ? -5.657 9.159 5.816 1.00 81.31 86 ASN A N 1
ATOM 660 C CA . ASN A 1 86 ? -6.649 9.935 5.072 1.00 81.31 86 ASN A CA 1
ATOM 661 C C . ASN A 1 86 ? -6.062 10.516 3.779 1.00 81.31 86 ASN A C 1
ATOM 663 O O . ASN A 1 86 ? -6.677 10.365 2.727 1.00 81.31 86 ASN A O 1
ATOM 667 N N . GLU A 1 87 ? -4.859 11.094 3.828 1.00 82.62 87 GLU A N 1
ATOM 668 C CA . GLU A 1 87 ? -4.169 11.573 2.622 1.00 82.62 87 GLU A CA 1
ATOM 669 C C . GLU A 1 87 ? -3.910 10.432 1.622 1.00 82.62 87 GLU A C 1
ATOM 671 O O . GLU A 1 87 ? -4.097 10.599 0.418 1.00 82.62 87 GLU A O 1
ATOM 676 N N . GLU A 1 88 ? -3.534 9.248 2.113 1.00 77.50 88 GLU A N 1
ATOM 677 C CA . GLU A 1 88 ? -3.342 8.040 1.300 1.00 77.50 88 GLU A CA 1
ATOM 678 C C . GLU A 1 88 ? -4.641 7.565 0.641 1.00 77.50 88 GLU A C 1
ATOM 680 O O . GLU A 1 88 ? -4.643 7.214 -0.541 1.00 77.50 88 GLU A O 1
ATOM 685 N N . LEU A 1 89 ? -5.757 7.601 1.373 1.00 76.44 89 LEU A N 1
ATOM 686 C CA . LEU A 1 89 ? -7.086 7.280 0.851 1.00 76.44 89 LEU A CA 1
ATOM 687 C C . LEU A 1 89 ? -7.522 8.267 -0.239 1.00 76.44 89 LEU A C 1
ATOM 689 O O . LEU A 1 89 ? -8.046 7.848 -1.273 1.00 76.44 89 LEU A O 1
ATOM 693 N N . GLU A 1 90 ? -7.302 9.566 -0.036 1.00 79.88 90 GLU A N 1
ATOM 694 C CA . GLU A 1 90 ? -7.597 10.597 -1.036 1.00 79.88 90 GLU A CA 1
ATOM 695 C C . GLU A 1 90 ? -6.713 10.447 -2.274 1.00 79.88 90 GLU A C 1
ATOM 697 O O . GLU A 1 90 ? -7.212 10.450 -3.404 1.00 79.88 90 GLU A O 1
ATOM 702 N N . PHE A 1 91 ? -5.413 10.221 -2.076 1.00 76.69 91 PHE A N 1
ATOM 703 C CA . PHE A 1 91 ? -4.486 9.927 -3.160 1.00 76.69 91 PHE A CA 1
ATOM 704 C C . PHE A 1 91 ? -4.916 8.672 -3.921 1.00 76.69 91 PHE A C 1
ATOM 706 O O . PHE A 1 91 ? -4.887 8.657 -5.152 1.00 76.69 91 PHE A O 1
ATOM 713 N N . GLY A 1 92 ? -5.398 7.639 -3.230 1.00 70.69 92 GLY A N 1
ATOM 714 C CA . GLY A 1 92 ? -5.847 6.427 -3.895 1.00 70.69 92 GLY A CA 1
ATOM 715 C C . GLY A 1 92 ? -7.111 6.587 -4.726 1.00 70.69 92 GLY A C 1
ATOM 716 O O . GLY A 1 92 ? -7.218 5.993 -5.798 1.00 70.69 92 GLY A O 1
ATOM 717 N N . ARG A 1 93 ? -8.012 7.481 -4.312 1.00 70.50 93 ARG A N 1
ATOM 718 C CA . ARG A 1 93 ? -9.201 7.860 -5.091 1.00 70.50 93 ARG A CA 1
ATOM 719 C C . ARG A 1 93 ? -8.876 8.676 -6.343 1.00 70.50 93 ARG A C 1
ATOM 721 O O . ARG A 1 93 ? -9.708 8.736 -7.241 1.00 70.50 93 ARG A O 1
ATOM 728 N N . SER A 1 94 ? -7.681 9.260 -6.443 1.00 74.00 94 SER A N 1
ATOM 729 C CA . SER A 1 94 ? -7.256 10.033 -7.623 1.00 74.00 94 SER A CA 1
ATOM 730 C C . SER A 1 94 ? -6.915 9.178 -8.857 1.00 74.00 94 SER A C 1
ATOM 732 O O . SER A 1 94 ? -6.567 9.725 -9.900 1.00 74.00 94 SER A O 1
ATOM 734 N N . GLY A 1 95 ? -7.012 7.843 -8.759 1.00 72.50 95 GLY A N 1
ATOM 735 C CA . GLY A 1 95 ? -6.617 6.912 -9.825 1.00 72.50 95 GLY A CA 1
ATOM 736 C C . GLY A 1 95 ? -5.130 6.546 -9.793 1.00 72.50 95 GLY A C 1
ATOM 737 O O . GLY A 1 95 ? -4.571 6.082 -10.783 1.00 72.50 95 GLY A O 1
ATOM 738 N N . ALA A 1 96 ? -4.459 6.769 -8.660 1.00 75.12 96 ALA A N 1
ATOM 739 C CA . ALA A 1 96 ? -3.043 6.461 -8.504 1.00 75.12 96 ALA A CA 1
ATOM 740 C C . ALA A 1 96 ? -2.747 4.955 -8.350 1.00 75.12 96 ALA A C 1
ATOM 742 O O . ALA A 1 96 ? -1.599 4.557 -8.560 1.00 75.12 96 ALA A O 1
ATOM 743 N N . PHE A 1 97 ? -3.741 4.128 -8.015 1.00 83.06 97 PHE A N 1
ATOM 744 C CA . PHE A 1 97 ? -3.586 2.680 -7.852 1.00 83.06 97 PHE A CA 1
ATOM 745 C C . PHE A 1 97 ? -4.421 1.917 -8.877 1.00 83.06 97 PHE A C 1
ATOM 747 O O . PHE A 1 97 ? -5.541 2.313 -9.189 1.00 83.06 97 PHE A O 1
ATOM 754 N N . ASP A 1 98 ? -3.884 0.798 -9.349 1.00 86.38 98 ASP A N 1
ATOM 755 C CA . ASP A 1 98 ? -4.563 -0.117 -10.269 1.00 86.38 98 ASP A CA 1
ATOM 756 C C . ASP A 1 98 ? -5.613 -0.968 -9.538 1.00 86.38 98 ASP A C 1
ATOM 758 O O . ASP A 1 98 ? -6.575 -1.447 -10.138 1.00 86.38 98 ASP A O 1
ATOM 762 N N . LYS A 1 99 ? -5.430 -1.170 -8.226 1.00 88.44 99 LYS A N 1
ATOM 763 C CA . LYS A 1 99 ? -6.327 -1.954 -7.375 1.00 88.44 99 LYS A CA 1
ATOM 764 C C . LYS A 1 99 ? -6.395 -1.374 -5.965 1.00 88.44 99 LYS A C 1
ATOM 766 O O . LYS A 1 99 ? -5.378 -1.008 -5.382 1.00 88.44 99 LYS A O 1
ATOM 771 N N . ILE A 1 100 ? -7.599 -1.344 -5.402 1.00 87.62 100 ILE A N 1
ATOM 772 C CA . ILE A 1 100 ? -7.839 -1.054 -3.987 1.00 87.62 100 ILE A CA 1
ATOM 773 C C . ILE A 1 100 ? -8.427 -2.319 -3.363 1.00 87.62 100 ILE A C 1
ATOM 775 O O . ILE A 1 100 ? -9.408 -2.847 -3.882 1.00 87.62 100 ILE A O 1
ATOM 779 N N . ILE A 1 101 ? -7.819 -2.799 -2.280 1.00 89.69 101 ILE A N 1
ATOM 780 C CA . ILE A 1 101 ? -8.276 -3.955 -1.499 1.00 89.69 101 ILE A CA 1
ATOM 781 C C . ILE A 1 101 ? -8.636 -3.452 -0.108 1.00 89.69 101 ILE A C 1
ATOM 783 O O . ILE A 1 101 ? -7.826 -2.789 0.539 1.00 89.69 101 ILE A O 1
ATOM 787 N N . VAL A 1 102 ? -9.845 -3.755 0.359 1.00 88.81 102 VAL A N 1
ATOM 788 C CA . VAL A 1 102 ? -10.299 -3.353 1.695 1.00 88.81 102 VAL A CA 1
ATOM 789 C C . VAL A 1 102 ? -9.947 -4.448 2.700 1.00 88.81 102 VAL A C 1
ATOM 791 O O . VAL A 1 102 ? -10.448 -5.565 2.625 1.00 88.81 102 VAL A O 1
ATOM 794 N N . ASN A 1 103 ? -9.095 -4.123 3.667 1.00 87.31 103 ASN A N 1
ATOM 795 C CA . ASN A 1 103 ? -8.617 -5.031 4.706 1.00 87.31 103 ASN A CA 1
ATOM 796 C C . ASN A 1 103 ? -9.564 -5.083 5.918 1.00 87.31 103 ASN A C 1
ATOM 798 O O . ASN A 1 103 ? -9.192 -4.731 7.049 1.00 87.31 103 ASN A O 1
ATOM 802 N N . ASP A 1 104 ? -10.804 -5.487 5.649 1.00 87.19 104 ASP A N 1
ATOM 803 C CA . ASP A 1 104 ? -11.802 -5.786 6.677 1.00 87.19 104 ASP A CA 1
ATOM 804 C C . ASP A 1 104 ? -11.574 -7.188 7.260 1.00 87.19 104 ASP A C 1
ATOM 806 O O . ASP A 1 104 ? -11.289 -7.331 8.450 1.00 87.19 104 ASP A O 1
ATOM 810 N N . ASP A 1 105 ? -11.570 -8.196 6.380 1.00 88.31 105 ASP A N 1
ATOM 811 C CA . ASP A 1 105 ? -11.231 -9.587 6.677 1.00 88.31 105 ASP A CA 1
ATOM 812 C C . ASP A 1 105 ? -9.886 -9.962 6.043 1.00 88.31 105 ASP A C 1
ATOM 814 O O . ASP A 1 105 ? -9.685 -9.835 4.832 1.00 88.31 105 ASP A O 1
ATOM 818 N N . LEU A 1 106 ? -8.962 -10.453 6.872 1.00 86.12 106 LEU A N 1
ATOM 819 C CA . LEU A 1 106 ? -7.607 -10.801 6.444 1.00 86.12 106 LEU A CA 1
ATOM 820 C C . LEU A 1 106 ? -7.601 -11.910 5.382 1.00 86.12 106 LEU A C 1
ATOM 822 O O . LEU A 1 106 ? -6.807 -11.856 4.447 1.00 86.12 106 LEU A O 1
ATOM 826 N N . THR A 1 107 ? -8.475 -12.906 5.517 1.00 89.81 107 THR A N 1
ATOM 827 C CA . THR A 1 107 ? -8.543 -14.056 4.606 1.00 89.81 107 THR A CA 1
ATOM 828 C C . THR A 1 107 ? -9.016 -13.610 3.228 1.00 89.81 107 THR A C 1
ATOM 830 O O . THR A 1 107 ? -8.430 -13.990 2.215 1.00 89.81 107 THR A O 1
ATOM 833 N N . VAL A 1 108 ? -10.051 -12.768 3.188 1.00 91.00 108 VAL A N 1
ATOM 834 C CA . VAL A 1 108 ? -10.583 -12.198 1.945 1.00 91.00 108 VAL A CA 1
ATOM 835 C C . VAL A 1 108 ? -9.553 -11.284 1.285 1.00 91.00 108 VAL A C 1
ATOM 837 O O . VAL A 1 108 ? -9.293 -11.434 0.093 1.00 91.00 108 VAL A O 1
ATOM 840 N N . ALA A 1 109 ? -8.917 -10.395 2.052 1.00 91.50 109 ALA A N 1
ATOM 841 C CA . ALA A 1 109 ? -7.931 -9.455 1.526 1.00 91.50 109 ALA A CA 1
ATOM 842 C C . ALA A 1 109 ? -6.686 -10.158 0.960 1.00 91.50 109 ALA A C 1
ATOM 844 O O . ALA A 1 109 ? -6.186 -9.763 -0.093 1.00 91.50 109 ALA A O 1
ATOM 845 N N . ILE A 1 110 ? -6.198 -11.215 1.625 1.00 90.19 110 ILE A N 1
ATOM 846 C CA . ILE A 1 110 ? -5.081 -12.029 1.119 1.00 90.19 110 ILE A CA 1
ATOM 847 C C . ILE A 1 110 ? -5.474 -12.701 -0.190 1.00 90.19 110 ILE A C 1
ATOM 849 O O . ILE A 1 110 ? -4.736 -12.591 -1.164 1.00 90.19 110 ILE A O 1
ATOM 853 N N . LYS A 1 111 ? -6.643 -13.346 -0.235 1.00 91.06 111 LYS A N 1
ATOM 854 C CA . LYS A 1 111 ? -7.105 -14.024 -1.445 1.00 91.06 111 LYS A CA 1
ATOM 855 C C . LYS A 1 111 ? -7.242 -13.049 -2.616 1.00 91.06 111 LYS A C 1
ATOM 857 O O . LYS A 1 111 ? -6.788 -13.340 -3.715 1.00 91.06 111 LYS A O 1
ATOM 862 N N . GLU A 1 112 ? -7.817 -11.874 -2.377 1.00 92.12 112 GLU A N 1
ATOM 863 C CA . GLU A 1 112 ? -7.957 -10.838 -3.401 1.00 92.12 112 GLU A CA 1
ATOM 864 C C . GLU A 1 112 ? -6.597 -10.325 -3.899 1.00 92.12 112 GLU A C 1
ATOM 866 O O . GLU A 1 112 ? -6.429 -10.063 -5.093 1.00 92.12 112 GLU A O 1
ATOM 871 N N . LEU A 1 113 ? -5.610 -10.214 -3.005 1.00 90.44 113 LEU A N 1
ATOM 872 C CA . LEU A 1 113 ? -4.247 -9.844 -3.370 1.00 90.44 113 LEU A CA 1
ATOM 873 C C . LEU A 1 113 ? -3.569 -10.944 -4.193 1.00 90.44 113 LEU A C 1
ATOM 875 O O . LEU A 1 113 ? -2.952 -10.634 -5.207 1.00 90.44 113 LEU A O 1
ATOM 879 N N . GLU A 1 114 ? -3.683 -12.208 -3.789 1.00 90.00 114 GLU A N 1
ATOM 880 C CA . GLU A 1 114 ? -3.126 -13.351 -4.521 1.00 90.00 114 GLU A CA 1
ATOM 881 C C . GLU A 1 114 ? -3.735 -13.474 -5.918 1.00 90.00 114 GLU A C 1
ATOM 883 O O . GLU A 1 114 ? -2.994 -13.584 -6.897 1.00 90.00 114 GLU A O 1
ATOM 888 N N . ASP A 1 115 ? -5.060 -13.373 -6.026 1.00 90.75 115 ASP A N 1
ATOM 889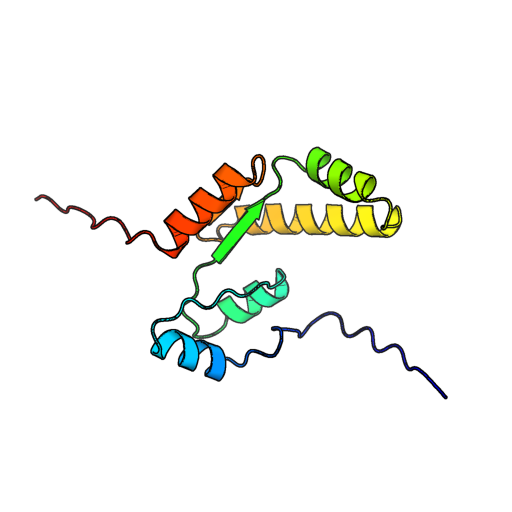 C CA . ASP A 1 115 ? -5.777 -13.401 -7.301 1.00 90.75 115 ASP A CA 1
ATOM 890 C C . ASP A 1 115 ? -5.347 -12.235 -8.199 1.00 90.75 115 ASP A C 1
ATOM 892 O O . ASP A 1 115 ? -5.192 -12.401 -9.404 1.00 90.75 115 ASP A O 1
ATOM 896 N N . TRP A 1 116 ? -5.089 -11.052 -7.641 1.00 89.56 116 TRP A N 1
ATOM 897 C CA . TRP A 1 116 ? -4.600 -9.924 -8.430 1.00 89.56 116 TRP A CA 1
ATOM 898 C C . TRP A 1 116 ? -3.119 -10.060 -8.812 1.00 89.56 116 TRP A C 1
ATOM 900 O O . TRP A 1 116 ? -2.727 -9.689 -9.920 1.00 89.56 116 TRP A O 1
ATOM 910 N N . VAL A 1 117 ? -2.272 -10.598 -7.931 1.00 87.19 117 VAL A N 1
ATOM 911 C CA . VAL A 1 117 ? -0.833 -10.766 -8.180 1.00 87.19 117 VAL A CA 1
ATOM 912 C C . VAL A 1 117 ? -0.567 -11.888 -9.185 1.00 87.19 117 VAL A C 1
ATOM 914 O O . VAL A 1 117 ? 0.214 -11.670 -10.116 1.00 87.19 117 VAL A O 1
ATOM 917 N N . TYR A 1 118 ? -1.203 -13.048 -9.002 1.00 85.88 118 TYR A N 1
ATOM 918 C CA . TYR A 1 118 ? -0.958 -14.281 -9.758 1.00 85.88 118 TYR A CA 1
ATOM 919 C C . TYR A 1 118 ? -2.044 -14.620 -10.775 1.00 85.88 118 TYR A C 1
ATOM 921 O O . TYR A 1 118 ? -1.786 -15.409 -11.688 1.00 85.88 118 TYR A O 1
ATOM 929 N N . GLY A 1 119 ? -3.248 -14.063 -10.637 1.00 79.81 119 GLY A N 1
ATOM 930 C CA . GLY A 1 119 ? -4.283 -14.229 -11.645 1.00 79.81 119 GLY A CA 1
ATOM 931 C C . GLY A 1 119 ? -3.779 -13.682 -12.970 1.00 79.81 119 GLY A C 1
ATOM 932 O O . GLY A 1 119 ? -3.307 -12.546 -13.059 1.00 79.81 119 GLY A O 1
ATOM 933 N N . SER A 1 120 ? -3.846 -14.510 -14.014 1.00 55.62 120 SER A N 1
ATOM 934 C CA . SER A 1 120 ? -3.654 -14.004 -15.371 1.00 55.62 120 SER A CA 1
ATOM 935 C C . SER A 1 120 ? -4.648 -12.868 -15.602 1.00 55.62 120 SER A C 1
ATOM 937 O O . SER A 1 120 ? -5.790 -12.989 -15.143 1.00 55.62 120 SER A O 1
ATOM 939 N N . PRO A 1 121 ? -4.280 -11.795 -16.333 1.00 52.06 121 PRO A N 1
ATOM 940 C CA . PRO A 1 121 ? -5.300 -10.939 -16.913 1.00 52.06 121 PRO A CA 1
ATOM 941 C C . PRO A 1 121 ? -6.228 -11.889 -17.662 1.00 52.06 121 PRO A C 1
ATOM 943 O O . PRO A 1 121 ? -5.761 -12.641 -18.522 1.00 52.06 121 PRO A O 1
ATOM 946 N N . ALA A 1 122 ? -7.491 -11.970 -17.233 1.00 43.34 122 ALA A N 1
ATOM 947 C CA . ALA A 1 122 ? -8.469 -12.791 -17.919 1.00 43.34 122 ALA A CA 1
ATOM 948 C C . ALA A 1 122 ? -8.340 -12.421 -19.391 1.00 43.34 122 ALA A C 1
ATOM 950 O O . ALA A 1 122 ? -8.449 -11.240 -19.727 1.00 43.34 122 ALA A O 1
ATOM 951 N N . ALA A 1 123 ? -7.972 -13.399 -20.223 1.00 41.94 123 ALA A N 1
ATOM 952 C CA . ALA A 1 123 ? -7.903 -13.205 -21.652 1.00 41.94 123 ALA A CA 1
ATOM 953 C C . ALA A 1 123 ? -9.219 -12.539 -22.039 1.00 41.94 123 ALA A C 1
ATOM 955 O O . ALA A 1 123 ? -10.283 -13.129 -21.837 1.00 41.94 123 ALA A O 1
ATOM 956 N N . SER A 1 124 ? -9.149 -11.290 -22.496 1.00 40.75 124 SER A N 1
ATOM 957 C CA . SER A 1 124 ? -10.271 -10.639 -23.140 1.00 40.75 124 SER A CA 1
ATOM 958 C C . SER A 1 124 ? -10.651 -11.565 -24.281 1.00 40.75 124 SER A C 1
ATOM 960 O O . SER A 1 124 ? -9.953 -11.656 -25.288 1.00 40.75 124 SER A O 1
ATOM 962 N N . SER A 1 125 ? -11.701 -12.351 -24.076 1.00 44.84 125 SER A N 1
ATOM 963 C CA . SER A 1 125 ? -12.371 -13.079 -25.129 1.00 44.84 125 SER A CA 1
ATOM 964 C C . SER A 1 125 ? -13.006 -12.029 -26.033 1.00 44.84 125 SER A C 1
ATOM 966 O O . SER A 1 125 ? -14.179 -11.692 -25.881 1.00 44.84 125 SER A O 1
ATOM 968 N N . GLU A 1 126 ? -12.219 -11.476 -26.951 1.00 43.34 126 GLU A N 1
ATOM 969 C CA . GLU A 1 126 ? -12.746 -10.864 -28.161 1.00 43.34 126 GLU A CA 1
ATOM 970 C C . GLU A 1 126 ? -13.311 -12.009 -29.007 1.00 43.34 126 GLU A C 1
ATOM 972 O O . GLU A 1 126 ? -12.622 -12.670 -29.778 1.00 43.34 126 GLU A O 1
ATOM 977 N N . SER A 1 127 ? -14.586 -12.313 -28.767 1.00 43.47 127 SER A N 1
ATOM 978 C CA . SER A 1 127 ? -15.450 -12.860 -29.803 1.00 43.47 127 SER A CA 1
ATOM 979 C C . SER A 1 127 ? -15.955 -11.687 -30.629 1.00 43.47 127 SER A C 1
ATOM 981 O O . SER A 1 127 ? -16.765 -10.908 -30.127 1.00 43.47 127 SER A O 1
ATOM 983 N N . SER A 1 128 ? -15.480 -11.566 -31.866 1.00 40.69 128 SER A N 1
ATOM 984 C CA . SER A 1 128 ? -16.223 -11.070 -33.037 1.00 40.69 128 SER A CA 1
ATOM 985 C C . SER A 1 128 ? -15.434 -11.364 -34.306 1.00 40.69 128 SER A C 1
ATOM 987 O O . SER A 1 128 ? -14.222 -11.063 -34.321 1.00 40.69 128 SER A O 1
#

Radius of gyration: 18.06 Å; Cα contacts (8 Å, |Δi|>4): 74; chains: 1; bounding box: 46×27×56 Å

Foldseek 3Di:
DDDDPPPPDDDDQPPADPVNCVVCVVVVDDDDTDDAPVVLVVVVVDPDPDAFEAAAEPDLVVLLCVVVVVVPDDPVRSVVVSVSSVVVVVVVVVVSHPYYAYPPDVVRSVVVVCCVRPPDPPPPPPDD

Sequence (128 aa):
MGCNNSAQFGSNFYGTSKATIAEQSARGRVVVLDIEMEGVKQVKRSSIDARYVFIAPPSAEELERRLRGRGTESEESVRLRLARANEELEFGRSGAFDKIIVNDDLTVAIKELEDWVYGSPAASSESS

Solvent-accessible surface area (backbone atoms only — not comparable to full-atom values): 8245 Å² total; per-residue (Å²): 142,78,87,77,86,76,84,77,85,85,81,65,66,80,88,62,46,73,65,52,52,52,51,43,45,74,70,76,42,90,84,85,81,88,64,55,74,72,48,50,57,52,46,72,74,44,93,62,93,73,87,40,75,41,80,38,61,74,37,74,67,57,46,50,51,56,53,60,71,64,70,81,64,52,77,66,57,50,50,53,51,52,54,50,50,50,53,50,53,55,49,45,72,72,66,73,38,82,40,79,42,58,52,70,47,68,69,60,35,50,50,55,49,48,47,64,72,69,44,68,79,73,76,79,78,81,82,130

Secondary structure (DSSP, 8-state):
---------S--S-S--HHHHHHHHHTTPPPP----HHHHHHHHTTT-----EEEE-S-HHHHHHHHHHT--S-HHHHHHHHHHHHHHHHHIIIII-SEEEE-SSHHHHHHHHHHHHHSPPP------

Nearest PDB structures (foldseek):
  4f4j-assembly2_A  TM=9.591E-01  e=4.601E-08  Saccharomyces cerevisiae S288C
  1ex7-assembly1_A  TM=9.456E-01  e=1.049E-07  Saccharomyces cerevisiae
  1z6g-assembly1_A  TM=7.893E-01  e=5.454E-05  Plasmodium falciparum 3D7
  7sqc-assembly1_1C  TM=9.139E-01  e=3.607E-03  Chlamydomonas reinhardtii
  7sqc-assembly1_1D  TM=9.132E-01  e=4.139E-03  Chlamydomonas reinhardtii

pLDDT: mean 74.86, std 16.63, range [31.12, 92.12]

Mean predicted aligned error: 10.85 Å